Protein AF-I4H478-F1 (afdb_monomer_lite)

Organism: NCBI:txid1160283

Sequence (67 aa):
MVLLFQATLPRFLSKDDTKFRRPQKLENNVFIVETNFSAKDIHYFCVKVVETMGLSSEDWSVEREPK

Foldseek 3Di:
DLVLCCVQPVQFKDLDPVSEPDWDADPVSITGHPDPDDPVRVVVSVQSVCVSVVHDCVNDPDDDDDD

Secondary structure (DSSP, 8-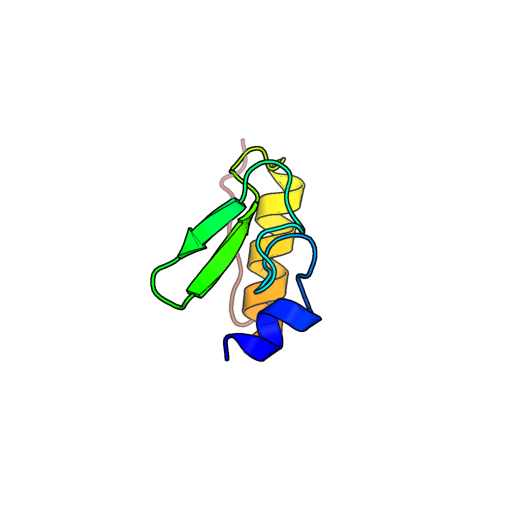state):
-HHHHHHH-TTTEES-GGGSSSEEEPTTS-EEE-S---HHHHHHHHHHHHHHTT--TTT--------

pLDDT: mean 79.42, std 8.87, range [57.03, 89.75]

Structure (mmCIF, N/CA/C/O backbone):
data_AF-I4H478-F1
#
_entry.id   AF-I4H478-F1
#
loop_
_atom_site.group_PDB
_atom_site.id
_atom_site.type_symbol
_atom_site.label_atom_id
_atom_site.label_alt_id
_atom_site.label_comp_id
_atom_site.label_asym_id
_atom_site.label_entity_id
_atom_site.label_seq_id
_atom_site.pdbx_PDB_ins_code
_atom_site.Cartn_x
_atom_site.Cartn_y
_atom_site.Cartn_z
_atom_site.occupancy
_atom_site.B_iso_or_equiv
_atom_site.auth_seq_id
_atom_site.auth_comp_id
_atom_site.auth_asym_id
_atom_site.auth_atom_id
_atom_site.pdbx_PDB_model_num
ATOM 1 N N . MET A 1 1 ? -9.263 -8.387 -7.083 1.00 58.03 1 MET A N 1
ATOM 2 C CA . MET A 1 1 ? -8.253 -7.305 -7.100 1.00 58.03 1 MET A CA 1
ATOM 3 C C . MET A 1 1 ? -8.122 -6.590 -5.752 1.00 58.03 1 MET A C 1
ATOM 5 O O . MET A 1 1 ? -7.043 -6.608 -5.188 1.00 58.03 1 MET A O 1
ATOM 9 N N . VAL A 1 2 ? -9.201 -6.051 -5.168 1.00 58.78 2 VAL A N 1
ATOM 10 C CA . VAL A 1 2 ? -9.144 -5.325 -3.876 1.00 58.78 2 VAL A CA 1
ATOM 11 C C . VAL A 1 2 ? -8.516 -6.136 -2.730 1.00 58.78 2 VAL A C 1
ATOM 13 O O . VAL A 1 2 ? -7.692 -5.604 -1.999 1.00 58.78 2 VAL A O 1
ATOM 16 N N . LEU A 1 3 ? -8.848 -7.427 -2.602 1.00 59.03 3 LEU A N 1
ATOM 17 C CA . LEU A 1 3 ? -8.307 -8.304 -1.548 1.00 59.03 3 LEU A CA 1
ATOM 18 C C . LEU A 1 3 ? -6.783 -8.511 -1.635 1.00 59.03 3 LEU A C 1
ATOM 20 O O . LEU A 1 3 ? -6.135 -8.619 -0.598 1.00 59.03 3 LEU A O 1
ATOM 24 N N . LEU A 1 4 ? -6.214 -8.516 -2.848 1.00 63.28 4 LEU A N 1
ATOM 25 C CA . LEU A 1 4 ? -4.767 -8.650 -3.064 1.00 63.28 4 LEU A CA 1
ATOM 26 C C . LEU A 1 4 ? -4.019 -7.451 -2.474 1.00 63.28 4 LEU A C 1
ATOM 28 O O . LEU A 1 4 ? -3.062 -7.633 -1.729 1.00 63.28 4 LEU A O 1
ATOM 32 N N . PHE A 1 5 ? -4.522 -6.237 -2.708 1.00 69.38 5 PHE A N 1
ATOM 33 C CA . PHE A 1 5 ? -3.907 -5.023 -2.170 1.00 69.38 5 PHE A CA 1
ATOM 34 C C . PHE A 1 5 ? -3.977 -4.931 -0.643 1.00 69.38 5 PHE A C 1
ATOM 36 O O . PHE A 1 5 ? -3.077 -4.373 -0.026 1.00 69.38 5 PHE A O 1
ATOM 43 N N . GLN A 1 6 ? -5.005 -5.491 0.001 1.00 61.81 6 GLN A N 1
ATOM 44 C CA . GLN A 1 6 ? -5.081 -5.472 1.469 1.00 61.81 6 GLN A CA 1
ATOM 45 C C . GLN A 1 6 ? -3.999 -6.335 2.121 1.00 61.81 6 GLN A C 1
ATOM 47 O O . GLN A 1 6 ? -3.447 -5.949 3.151 1.00 61.81 6 GLN A O 1
ATOM 52 N N . ALA A 1 7 ? -3.704 -7.493 1.526 1.00 68.31 7 ALA A N 1
ATOM 53 C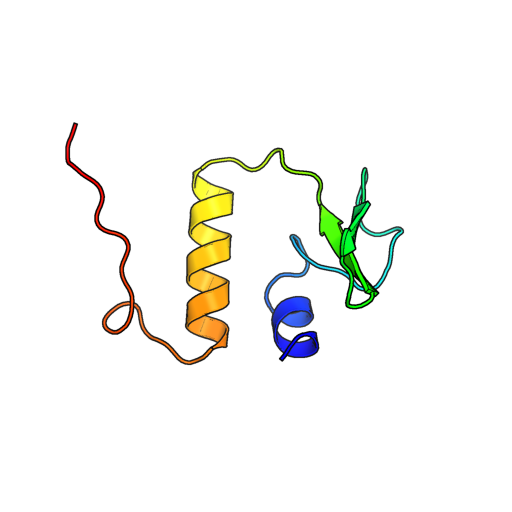 CA . ALA A 1 7 ? -2.673 -8.398 2.018 1.00 68.31 7 ALA A CA 1
ATOM 54 C C . ALA A 1 7 ? -1.264 -7.824 1.804 1.00 68.31 7 ALA A C 1
ATOM 56 O O . ALA A 1 7 ? -0.407 -7.969 2.674 1.00 68.31 7 ALA A O 1
ATOM 57 N N . THR A 1 8 ? -1.028 -7.138 0.680 1.00 76.81 8 THR A N 1
ATOM 58 C CA . THR A 1 8 ? 0.298 -6.599 0.335 1.00 76.81 8 THR A CA 1
ATOM 59 C C . THR A 1 8 ? 0.569 -5.217 0.932 1.00 76.81 8 THR A C 1
ATOM 61 O O . THR A 1 8 ? 1.723 -4.880 1.202 1.00 76.81 8 THR A O 1
ATOM 64 N N . LEU A 1 9 ? -0.473 -4.416 1.193 1.00 81.75 9 LEU A N 1
ATOM 65 C CA . LEU A 1 9 ? -0.361 -3.026 1.651 1.00 81.75 9 LEU A CA 1
ATOM 66 C C . LEU A 1 9 ? -1.202 -2.732 2.909 1.00 81.75 9 LEU A C 1
ATOM 68 O O . LEU A 1 9 ? -1.946 -1.746 2.950 1.00 81.75 9 LEU A O 1
ATOM 72 N N . PRO A 1 10 ? -1.043 -3.508 4.001 1.00 82.81 10 PRO A N 1
ATOM 73 C CA . PRO A 1 10 ? -1.873 -3.376 5.201 1.00 82.81 10 PRO A CA 1
ATOM 74 C C . PRO A 1 10 ? -1.702 -2.036 5.929 1.00 82.81 10 PRO A C 1
ATOM 76 O O . PRO A 1 10 ? -2.547 -1.689 6.752 1.00 82.81 10 PRO A O 1
ATOM 79 N N . ARG A 1 11 ? -0.613 -1.307 5.651 1.00 82.62 11 ARG A N 1
ATOM 80 C CA . ARG A 1 11 ? -0.323 0.032 6.188 1.00 82.62 11 ARG A CA 1
ATOM 81 C C . ARG A 1 11 ? -1.077 1.152 5.463 1.00 82.62 11 ARG A C 1
ATOM 83 O O . ARG A 1 11 ? -1.167 2.248 6.000 1.00 82.62 11 ARG A O 1
ATOM 90 N N . PHE A 1 12 ? -1.600 0.873 4.270 1.00 83.62 12 PHE A N 1
ATOM 91 C CA . PHE A 1 12 ? -2.253 1.858 3.407 1.00 83.62 12 PHE A CA 1
ATOM 92 C C . PHE A 1 12 ? -3.751 1.598 3.268 1.00 83.62 12 PHE A C 1
ATOM 94 O O . PHE A 1 12 ? -4.519 2.550 3.186 1.00 83.62 12 PHE A O 1
ATOM 101 N N . LEU A 1 13 ? -4.161 0.324 3.241 1.00 86.94 13 LEU A N 1
ATOM 102 C CA . LEU A 1 13 ? -5.524 -0.109 2.934 1.00 86.94 13 LEU A CA 1
ATOM 103 C C . LEU A 1 13 ? -6.029 -1.126 3.967 1.00 86.94 13 LEU A C 1
ATOM 105 O O . LEU A 1 13 ? -5.298 -2.018 4.405 1.00 86.94 13 LEU A O 1
ATOM 109 N N . SER A 1 14 ? -7.304 -1.025 4.333 1.00 87.31 14 SER A N 1
ATOM 110 C CA . SER A 1 14 ? -7.971 -1.916 5.286 1.00 87.31 14 SER A CA 1
ATOM 111 C C . SER A 1 14 ? -9.467 -2.015 5.007 1.00 87.31 14 SER A C 1
ATOM 113 O O . SER A 1 14 ? -10.046 -1.109 4.437 1.00 87.31 14 SER A O 1
ATOM 115 N N . LYS A 1 15 ? -10.112 -3.119 5.383 1.00 87.69 15 LYS A N 1
ATOM 116 C CA . LYS A 1 15 ? -11.586 -3.228 5.420 1.00 87.69 15 LYS A CA 1
ATOM 117 C C . LYS A 1 15 ? -12.126 -2.967 6.824 1.00 87.69 15 LYS A C 1
ATOM 119 O O . LYS A 1 15 ? -13.322 -2.790 6.993 1.00 87.69 15 LYS A O 1
ATOM 124 N N . ASP A 1 16 ? -11.222 -2.962 7.791 1.00 88.31 16 ASP A N 1
ATOM 125 C CA . ASP A 1 16 ? -11.445 -2.596 9.175 1.00 88.31 16 ASP A CA 1
ATOM 126 C C . ASP A 1 16 ? -11.197 -1.089 9.320 1.00 88.31 16 ASP A C 1
ATOM 128 O O . ASP A 1 16 ? -10.099 -0.611 8.999 1.00 88.31 16 ASP A O 1
ATOM 132 N N . ASP A 1 17 ? -12.229 -0.363 9.746 1.00 86.06 17 ASP A N 1
ATOM 133 C CA . ASP A 1 17 ? -12.233 1.084 9.965 1.00 86.06 17 ASP A CA 1
ATOM 134 C C . ASP A 1 17 ? -11.476 1.493 11.230 1.00 86.06 17 ASP A C 1
ATOM 136 O O . ASP A 1 17 ? -11.019 2.627 11.333 1.00 86.06 17 ASP A O 1
ATOM 140 N N . THR A 1 18 ? -11.239 0.571 12.158 1.00 88.69 18 THR A N 1
ATOM 141 C CA . THR A 1 18 ? -10.506 0.845 13.401 1.00 88.69 18 THR A CA 1
ATOM 142 C C . THR A 1 18 ? -8.989 0.846 13.215 1.00 88.69 18 THR A C 1
ATOM 144 O O . THR A 1 18 ? -8.243 1.331 14.068 1.00 88.69 18 THR A O 1
ATOM 147 N N . LYS A 1 19 ? -8.505 0.338 12.075 1.00 86.81 19 LYS A N 1
ATOM 148 C CA . LYS A 1 19 ? -7.074 0.126 11.822 1.00 86.81 19 LYS A CA 1
ATOM 149 C C . LYS A 1 19 ? -6.273 1.422 11.661 1.00 86.81 19 LYS A C 1
ATOM 151 O O . LYS A 1 19 ? -5.050 1.418 11.803 1.00 86.81 19 LYS A O 1
ATOM 156 N N . PHE A 1 20 ? -6.935 2.525 11.329 1.00 86.75 20 PHE A N 1
ATOM 157 C CA . PHE A 1 20 ? -6.288 3.795 11.024 1.00 86.75 20 PHE A CA 1
ATOM 158 C C . PHE A 1 20 ? -6.765 4.891 11.967 1.00 86.75 20 PHE A C 1
ATOM 160 O O . PHE A 1 20 ? -7.925 4.941 12.350 1.00 86.75 20 PHE A O 1
ATOM 167 N N . ARG A 1 21 ? -5.866 5.820 12.310 1.00 84.31 21 ARG A N 1
ATOM 168 C CA . ARG A 1 21 ? -6.188 6.949 13.198 1.00 84.31 21 ARG A CA 1
ATOM 169 C C . ARG A 1 21 ? -7.258 7.874 12.607 1.00 84.31 21 ARG A C 1
ATOM 171 O O . ARG A 1 21 ? -8.023 8.479 13.350 1.00 84.31 21 ARG A O 1
ATOM 178 N N . ARG A 1 22 ? -7.249 8.024 11.283 1.00 83.69 22 ARG A N 1
ATOM 179 C CA . ARG A 1 22 ? -8.207 8.806 10.496 1.00 83.69 22 ARG A CA 1
ATOM 180 C C . ARG A 1 22 ? -8.488 8.043 9.200 1.00 83.69 22 ARG A C 1
ATOM 182 O O . ARG A 1 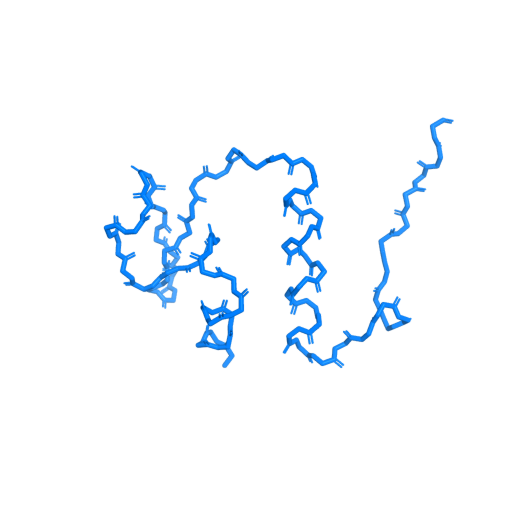22 ? -7.787 8.254 8.212 1.00 83.69 22 ARG A O 1
ATOM 189 N N . PRO A 1 23 ? -9.390 7.052 9.239 1.00 87.56 23 PRO A N 1
ATOM 190 C CA . PRO A 1 23 ? -9.720 6.254 8.072 1.00 87.56 23 PRO A CA 1
ATOM 191 C C . PRO A 1 23 ? -10.597 7.076 7.119 1.00 87.56 23 PRO A C 1
ATOM 193 O O . PRO A 1 23 ? -11.620 7.620 7.529 1.00 87.56 23 PRO A O 1
ATOM 196 N N . GLN A 1 24 ? -10.248 7.121 5.835 1.00 87.19 24 GLN A N 1
ATOM 197 C CA . GLN A 1 24 ? -11.160 7.601 4.795 1.00 87.19 24 GLN A CA 1
ATOM 198 C C . GLN A 1 24 ? -11.756 6.400 4.064 1.00 87.19 24 GLN A C 1
ATOM 200 O O . GLN A 1 24 ? -11.026 5.542 3.568 1.00 87.19 24 GLN A O 1
ATOM 205 N N . LYS A 1 25 ? -13.087 6.326 4.008 1.00 89.75 25 LYS A N 1
ATOM 206 C CA . LYS A 1 25 ? -13.801 5.253 3.311 1.00 89.75 25 LYS A CA 1
ATOM 207 C C . LYS A 1 25 ? -13.890 5.555 1.813 1.00 89.75 25 LYS A C 1
ATOM 209 O O . LYS A 1 25 ? -14.352 6.623 1.424 1.00 89.75 25 LYS A O 1
ATOM 214 N N . LEU A 1 26 ? -13.477 4.599 0.990 1.00 85.50 26 LEU A N 1
ATOM 215 C CA . LEU A 1 26 ? -13.638 4.596 -0.462 1.00 85.50 26 LEU A CA 1
ATOM 216 C C . LEU A 1 26 ? -14.995 3.988 -0.859 1.00 85.50 26 LEU A C 1
ATOM 218 O O . LEU A 1 26 ? -15.591 3.217 -0.101 1.00 85.50 26 LEU A O 1
ATOM 222 N N . GLU A 1 27 ? -15.451 4.266 -2.084 1.00 87.50 27 GLU A N 1
ATOM 223 C CA . GLU A 1 27 ? -16.733 3.770 -2.625 1.00 87.50 27 GLU A CA 1
ATOM 224 C C . GLU A 1 27 ? -16.859 2.237 -2.587 1.00 87.50 27 GLU A C 1
ATOM 226 O O . GLU A 1 27 ? -17.944 1.689 -2.417 1.00 87.50 27 GLU A O 1
ATOM 231 N N . ASN A 1 28 ? -15.735 1.521 -2.667 1.00 85.44 28 ASN A N 1
ATOM 232 C CA . ASN A 1 28 ? -15.676 0.059 -2.633 1.00 85.44 28 ASN A CA 1
ATOM 233 C C . ASN A 1 28 ? -15.645 -0.548 -1.211 1.00 85.44 28 ASN A C 1
ATOM 235 O O . ASN A 1 28 ? -15.275 -1.714 -1.054 1.00 85.44 28 ASN A O 1
ATOM 239 N N . ASN A 1 29 ? -16.022 0.214 -0.177 1.00 84.94 29 ASN A N 1
ATOM 240 C CA . ASN A 1 29 ? -15.996 -0.188 1.238 1.00 84.94 29 ASN A CA 1
ATOM 241 C C . ASN A 1 29 ? -14.599 -0.550 1.781 1.00 84.94 29 ASN A C 1
ATOM 243 O O . ASN A 1 29 ? -14.476 -1.338 2.718 1.00 84.94 29 ASN A O 1
ATOM 247 N N . VAL A 1 30 ? -13.544 0.027 1.206 1.00 86.19 30 VAL A N 1
ATOM 248 C CA . VAL A 1 30 ? -12.175 -0.049 1.730 1.00 86.19 30 VAL A CA 1
ATOM 249 C C . VAL A 1 30 ? -11.827 1.270 2.405 1.00 86.19 30 VAL A C 1
ATOM 251 O O . VAL A 1 30 ? -12.169 2.335 1.908 1.00 86.19 30 VAL A O 1
ATOM 254 N N . PHE A 1 31 ? -11.127 1.201 3.524 1.00 86.44 31 PHE A N 1
ATOM 255 C CA . PHE A 1 31 ? -10.580 2.334 4.249 1.00 86.44 31 PHE A CA 1
ATOM 256 C C . PHE A 1 31 ? -9.116 2.549 3.868 1.00 86.44 31 PHE A C 1
ATOM 258 O O . PHE A 1 31 ? -8.354 1.585 3.743 1.00 86.44 31 PHE A O 1
ATOM 265 N N . ILE A 1 32 ? -8.723 3.810 3.715 1.00 85.81 32 ILE A N 1
ATOM 266 C CA . ILE A 1 32 ? -7.332 4.248 3.557 1.00 85.81 32 ILE A CA 1
ATOM 267 C C . ILE A 1 32 ? -6.893 5.089 4.753 1.00 85.81 32 ILE A C 1
ATOM 269 O O . ILE A 1 32 ? -7.730 5.690 5.427 1.00 85.81 32 ILE A O 1
ATOM 273 N N . VAL A 1 33 ? -5.584 5.159 5.006 1.00 78.69 33 VAL A N 1
ATOM 274 C CA . VAL A 1 33 ? -5.027 6.163 5.927 1.00 78.69 33 VAL A CA 1
ATOM 275 C C . VAL A 1 33 ? -5.097 7.553 5.276 1.00 78.69 33 VAL A C 1
ATOM 277 O O . VAL A 1 33 ? -4.804 7.706 4.089 1.00 78.69 33 VAL A O 1
ATOM 280 N N . GLU A 1 34 ? -5.449 8.576 6.051 1.00 66.19 34 GLU A N 1
ATOM 281 C CA . GLU A 1 34 ? -5.469 9.965 5.583 1.00 66.19 34 GLU A CA 1
ATOM 282 C C . GLU A 1 34 ? -4.041 10.541 5.373 1.00 66.19 34 GLU A C 1
ATOM 284 O O . GLU A 1 34 ? -3.297 10.817 6.318 1.00 66.19 34 GLU A O 1
ATOM 289 N N . THR A 1 35 ? -3.674 10.632 4.087 1.00 64.12 35 THR A N 1
ATOM 290 C CA . THR A 1 35 ? -2.859 11.606 3.310 1.00 64.12 35 THR A CA 1
ATOM 291 C C . THR A 1 35 ? -1.597 12.290 3.858 1.00 64.12 35 THR A C 1
ATOM 293 O O . THR A 1 35 ? -1.081 13.171 3.175 1.00 64.12 35 THR A O 1
ATOM 296 N N . ASN A 1 36 ? -1.013 11.892 4.989 1.00 68.75 36 ASN A N 1
ATOM 297 C CA . ASN A 1 36 ? 0.290 12.433 5.427 1.00 68.75 36 ASN A CA 1
ATOM 298 C C . ASN A 1 36 ? 1.451 11.458 5.183 1.00 68.75 36 ASN A C 1
ATOM 300 O O . ASN A 1 36 ? 2.211 11.107 6.086 1.00 68.75 36 ASN A O 1
ATOM 304 N N . PHE A 1 37 ? 1.571 10.992 3.941 1.00 77.44 37 PHE A N 1
ATOM 305 C CA . PHE A 1 37 ? 2.672 10.127 3.532 1.00 77.44 37 PHE A CA 1
ATOM 306 C C . PHE A 1 37 ? 3.902 10.937 3.143 1.00 77.44 37 PHE A C 1
ATOM 308 O O . PHE A 1 37 ? 3.810 11.954 2.456 1.00 77.44 37 PHE A O 1
ATOM 315 N N . SER A 1 38 ? 5.078 10.441 3.529 1.00 85.25 38 SER A N 1
ATOM 316 C CA . SER A 1 38 ? 6.318 10.944 2.951 1.00 85.25 38 SER A CA 1
ATOM 317 C C . SER A 1 38 ? 6.362 10.618 1.451 1.00 85.25 38 SER A C 1
ATOM 319 O O . SER A 1 38 ? 5.775 9.631 1.002 1.00 85.25 38 SER A O 1
ATOM 321 N N . ALA A 1 39 ? 7.124 11.385 0.665 1.00 84.50 39 ALA A N 1
ATOM 322 C CA . ALA A 1 39 ? 7.336 11.076 -0.755 1.00 84.50 39 ALA A CA 1
ATOM 323 C C . ALA A 1 39 ? 7.864 9.641 -0.972 1.00 84.50 39 ALA A C 1
ATOM 325 O O . ALA A 1 39 ? 7.539 8.995 -1.967 1.00 84.50 39 ALA A O 1
ATOM 326 N N . LYS A 1 40 ? 8.637 9.118 -0.009 1.00 86.50 40 LYS A N 1
ATOM 327 C CA . LYS A 1 40 ? 9.134 7.738 -0.010 1.00 86.50 40 LYS A CA 1
ATOM 328 C C . LYS A 1 40 ? 8.003 6.719 0.137 1.00 86.50 40 LYS A C 1
ATOM 330 O O . LYS A 1 40 ? 8.001 5.722 -0.579 1.00 86.50 40 LYS A O 1
ATOM 335 N N . ASP A 1 41 ? 7.055 6.966 1.037 1.00 84.62 41 ASP A N 1
ATOM 336 C CA . ASP A 1 41 ? 5.921 6.064 1.261 1.00 84.62 41 ASP A CA 1
ATOM 337 C C . ASP A 1 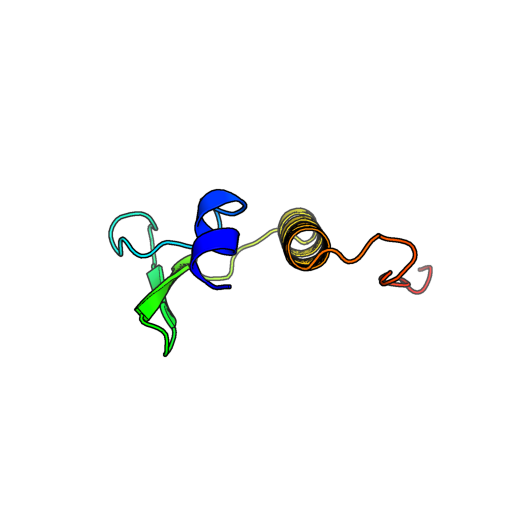41 ? 4.949 6.082 0.079 1.00 84.62 41 ASP A C 1
ATOM 339 O O . ASP A 1 41 ? 4.462 5.025 -0.316 1.00 84.62 41 ASP A O 1
ATOM 343 N N . ILE A 1 42 ? 4.735 7.253 -0.534 1.00 84.19 42 ILE A N 1
ATOM 344 C CA . ILE A 1 42 ? 3.955 7.387 -1.774 1.00 84.19 42 IL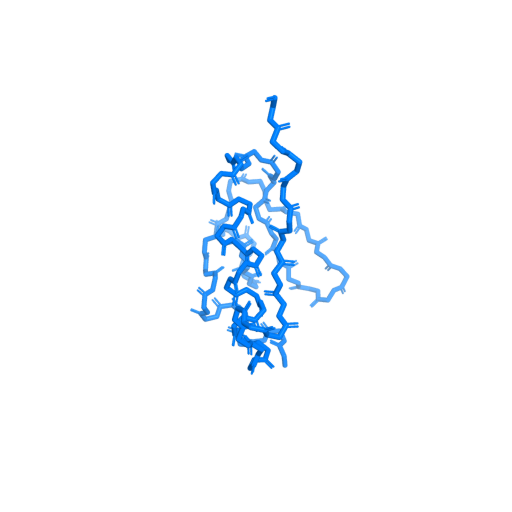E A CA 1
ATOM 345 C C . ILE A 1 42 ? 4.613 6.578 -2.895 1.00 84.19 42 ILE A C 1
ATOM 347 O O . ILE A 1 42 ? 3.956 5.766 -3.540 1.00 84.19 42 ILE A O 1
ATOM 351 N N . HIS A 1 43 ? 5.921 6.753 -3.100 1.00 85.81 43 HIS A N 1
ATOM 352 C CA . HIS A 1 43 ? 6.653 6.010 -4.122 1.00 85.81 43 HIS A CA 1
ATOM 353 C C . HIS A 1 43 ? 6.583 4.493 -3.890 1.00 85.81 43 HIS A C 1
ATOM 355 O O . HIS A 1 43 ? 6.249 3.745 -4.807 1.00 85.81 43 HIS A O 1
ATOM 361 N N . TYR A 1 44 ? 6.829 4.042 -2.655 1.00 85.88 44 TYR A N 1
ATOM 362 C CA . TYR A 1 44 ? 6.721 2.631 -2.284 1.00 85.88 44 TYR A CA 1
ATOM 363 C C . TYR A 1 44 ? 5.318 2.071 -2.545 1.00 85.88 44 TYR A C 1
ATOM 365 O O . TYR A 1 44 ? 5.191 0.975 -3.090 1.00 85.88 44 TYR A O 1
ATOM 373 N N . PHE A 1 45 ? 4.272 2.816 -2.177 1.00 84.06 45 PHE A N 1
ATOM 374 C CA . PHE A 1 45 ? 2.889 2.420 -2.420 1.00 84.06 45 PHE A CA 1
ATOM 375 C C . PHE A 1 45 ? 2.630 2.195 -3.912 1.00 84.06 45 PHE A C 1
ATOM 377 O O . PHE A 1 45 ? 2.170 1.117 -4.284 1.00 84.06 45 PHE A O 1
ATOM 384 N N . CYS A 1 46 ? 2.983 3.160 -4.767 1.00 82.81 46 CYS A N 1
ATOM 385 C CA . CYS A 1 46 ? 2.769 3.051 -6.210 1.00 82.81 46 CYS A CA 1
ATOM 386 C C . CYS A 1 46 ? 3.495 1.841 -6.813 1.00 82.81 46 CYS A C 1
ATOM 388 O O . CYS A 1 46 ? 2.873 1.053 -7.521 1.00 82.81 46 CYS A O 1
ATOM 390 N N . VAL A 1 47 ? 4.775 1.646 -6.475 1.00 85.12 47 VAL A N 1
ATOM 391 C CA . VAL A 1 47 ? 5.560 0.496 -6.956 1.00 85.12 47 VAL A CA 1
ATOM 392 C C . VAL A 1 47 ? 4.908 -0.822 -6.537 1.00 85.12 47 VAL A C 1
ATOM 394 O O . VAL A 1 47 ? 4.694 -1.700 -7.367 1.00 85.12 47 VAL A O 1
ATOM 397 N N . LYS A 1 48 ? 4.509 -0.958 -5.267 1.00 84.38 48 LYS A N 1
ATOM 398 C CA . LYS A 1 48 ? 3.865 -2.186 -4.778 1.00 84.38 48 LYS A CA 1
ATOM 399 C C . LYS A 1 48 ? 2.499 -2.452 -5.391 1.00 84.38 48 LYS A C 1
ATOM 401 O O . LYS A 1 48 ? 2.149 -3.617 -5.586 1.00 84.38 48 LYS A O 1
ATOM 406 N N . VAL A 1 49 ? 1.727 -1.412 -5.693 1.00 83.31 49 VAL A N 1
ATOM 407 C CA . VAL A 1 49 ? 0.455 -1.565 -6.407 1.00 83.31 49 VAL A CA 1
ATOM 408 C C . VAL A 1 49 ? 0.701 -2.149 -7.799 1.00 83.31 49 VAL A C 1
ATOM 410 O O . VAL A 1 49 ? 0.051 -3.123 -8.167 1.00 83.31 49 VAL A O 1
ATOM 413 N N . VAL A 1 50 ? 1.675 -1.609 -8.528 1.00 84.44 50 VAL A N 1
ATOM 414 C CA . VAL A 1 50 ? 2.036 -2.041 -9.886 1.00 84.44 50 VAL A CA 1
ATOM 415 C C . VAL A 1 50 ? 2.576 -3.475 -9.897 1.00 84.44 50 VAL A C 1
ATOM 417 O O . VAL A 1 50 ? 2.061 -4.309 -10.639 1.00 84.44 50 VAL A O 1
ATOM 420 N N . GLU A 1 51 ? 3.495 -3.812 -8.987 1.00 83.88 51 GLU A N 1
ATOM 421 C CA . GLU A 1 51 ? 3.994 -5.187 -8.820 1.00 83.88 51 GLU A CA 1
ATOM 422 C C . GLU A 1 51 ? 2.857 -6.181 -8.523 1.00 83.88 51 GLU A C 1
ATOM 424 O O . GLU A 1 51 ? 2.828 -7.288 -9.054 1.00 83.88 51 GLU A O 1
ATOM 429 N N . THR A 1 52 ? 1.879 -5.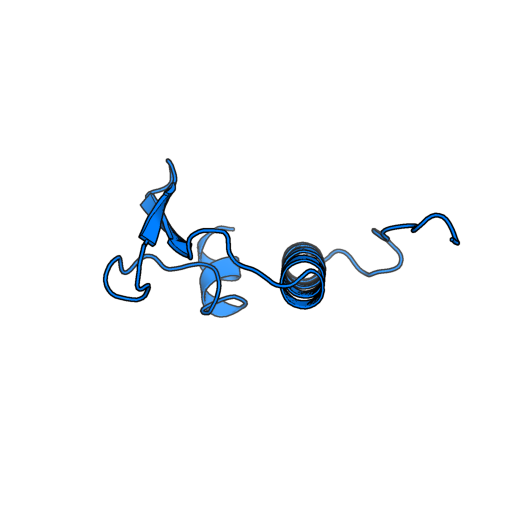790 -7.695 1.00 83.31 52 THR A N 1
ATOM 430 C CA . THR A 1 52 ? 0.724 -6.647 -7.363 1.00 83.31 52 THR A CA 1
ATOM 431 C C . THR A 1 52 ? -0.201 -6.862 -8.571 1.00 83.31 52 THR A C 1
ATOM 433 O O . THR A 1 52 ? -0.937 -7.848 -8.613 1.00 83.31 52 THR A O 1
ATOM 436 N N . MET A 1 53 ? -0.169 -5.967 -9.564 1.00 83.69 53 MET A N 1
ATOM 437 C CA . MET A 1 53 ? -0.856 -6.145 -10.849 1.00 83.69 53 MET A CA 1
ATOM 438 C C . MET A 1 53 ? -0.072 -7.042 -11.823 1.00 83.69 53 MET A C 1
ATOM 440 O O . MET A 1 53 ? -0.565 -7.311 -12.915 1.00 83.69 53 MET A O 1
ATOM 444 N N . GLY A 1 54 ? 1.109 -7.532 -11.430 1.00 83.94 54 GLY A N 1
ATOM 445 C CA . GLY A 1 54 ? 1.973 -8.372 -12.260 1.00 83.94 54 GLY A CA 1
ATOM 446 C C . GLY A 1 54 ? 2.833 -7.591 -13.252 1.00 83.94 54 GLY A C 1
ATOM 447 O O . GLY A 1 54 ? 3.424 -8.202 -14.135 1.00 83.94 54 GLY A O 1
ATOM 448 N N . LEU A 1 55 ? 2.895 -6.265 -13.117 1.00 83.25 55 LEU A N 1
ATOM 449 C CA . LEU A 1 55 ? 3.735 -5.403 -13.942 1.00 83.25 55 LEU A CA 1
ATOM 450 C C . LEU A 1 55 ? 5.103 -5.237 -13.277 1.00 83.25 55 LEU A C 1
ATOM 452 O O . LEU A 1 55 ? 5.193 -4.995 -12.069 1.00 83.25 55 LEU A O 1
ATOM 456 N N . SER A 1 56 ? 6.166 -5.374 -14.061 1.00 80.19 56 SER A N 1
ATOM 457 C CA . SER A 1 56 ? 7.535 -5.151 -13.604 1.00 80.19 56 SER A CA 1
ATOM 458 C C . SER A 1 56 ? 7.920 -3.671 -13.704 1.00 80.19 56 SER A C 1
ATOM 460 O O . SER A 1 56 ? 7.233 -2.864 -14.332 1.00 80.19 56 SER A O 1
ATOM 462 N N . SER A 1 57 ? 9.062 -3.302 -13.120 1.00 72.75 57 SER A N 1
ATOM 463 C CA . SER A 1 57 ? 9.640 -1.961 -13.288 1.00 72.75 57 SER A CA 1
ATOM 464 C C . SER A 1 57 ? 10.074 -1.656 -14.727 1.00 72.75 57 SER A C 1
ATOM 466 O O . SER A 1 57 ? 10.341 -0.500 -15.044 1.00 72.75 57 SER A O 1
ATOM 468 N N . GLU A 1 58 ? 10.186 -2.682 -15.574 1.00 78.56 58 GLU A N 1
ATOM 469 C CA . GLU A 1 58 ? 10.457 -2.533 -17.007 1.00 78.56 58 GLU A CA 1
ATOM 470 C C . GLU A 1 58 ? 9.176 -2.157 -17.767 1.00 78.56 58 GLU A C 1
ATOM 472 O O . GLU A 1 58 ? 9.229 -1.359 -18.699 1.00 78.56 58 GLU A O 1
ATOM 477 N N . ASP A 1 59 ? 8.020 -2.664 -17.323 1.00 78.81 59 ASP A N 1
ATOM 478 C CA . ASP A 1 59 ? 6.706 -2.365 -17.912 1.00 78.81 59 ASP A CA 1
ATOM 479 C C . ASP A 1 59 ? 6.174 -0.994 -17.483 1.00 78.81 59 ASP A C 1
ATOM 481 O O . ASP A 1 59 ? 5.384 -0.361 -18.188 1.00 78.81 59 ASP A O 1
ATOM 485 N N . TRP A 1 60 ? 6.578 -0.540 -16.296 1.00 75.31 60 TRP A N 1
ATOM 486 C CA . TRP A 1 60 ? 6.128 0.719 -15.728 1.00 75.31 60 TRP A CA 1
ATOM 487 C C . TRP A 1 60 ? 7.212 1.343 -14.852 1.00 75.31 60 TRP A C 1
ATOM 489 O O . TRP A 1 60 ? 7.583 0.810 -13.803 1.00 75.31 60 TRP A O 1
ATOM 499 N N . SER A 1 61 ? 7.687 2.518 -15.259 1.00 72.62 61 SER A N 1
ATOM 500 C CA . SER A 1 61 ? 8.640 3.316 -14.497 1.00 72.62 61 SER A CA 1
ATOM 501 C C . SER A 1 61 ? 8.162 4.763 -14.376 1.00 72.62 61 SER A C 1
ATOM 503 O O . SER A 1 61 ? 7.354 5.251 -15.168 1.00 72.62 61 SER A O 1
ATOM 505 N N . VAL A 1 62 ? 8.632 5.446 -13.332 1.00 70.62 62 VAL A N 1
ATOM 506 C CA . VAL A 1 62 ? 8.370 6.872 -13.119 1.00 70.62 62 VAL A CA 1
ATOM 507 C C . VAL A 1 62 ? 9.665 7.621 -13.384 1.00 70.62 62 VAL A C 1
ATOM 509 O O . VAL A 1 62 ? 10.579 7.603 -12.554 1.00 70.62 62 VAL A O 1
ATOM 512 N N . GLU A 1 63 ? 9.742 8.282 -14.534 1.00 75.31 63 GLU A N 1
ATOM 513 C CA . GLU A 1 63 ? 10.827 9.211 -14.834 1.00 75.31 63 GLU A CA 1
ATOM 514 C C . GLU A 1 63 ? 10.689 10.461 -13.960 1.00 75.31 63 GLU A C 1
ATOM 516 O O . GLU A 1 63 ? 9.601 11.006 -13.764 1.00 75.31 63 GLU A O 1
ATOM 521 N N . ARG A 1 64 ? 11.807 10.899 -13.380 1.00 70.81 64 ARG A N 1
ATOM 522 C CA . ARG A 1 64 ? 11.888 12.156 -12.636 1.00 70.81 64 ARG A CA 1
ATOM 523 C C . ARG A 1 64 ? 12.787 13.089 -13.421 1.00 70.81 64 ARG A C 1
ATOM 525 O O . ARG A 1 64 ? 13.912 12.703 -13.731 1.00 70.81 64 ARG A O 1
ATOM 532 N N . GLU A 1 65 ? 12.316 14.301 -13.694 1.00 70.00 65 GLU A N 1
ATOM 533 C CA . GLU A 1 65 ? 13.195 15.335 -14.230 1.00 70.00 65 GLU A CA 1
ATOM 534 C C . GLU A 1 65 ? 14.333 15.593 -13.227 1.00 70.00 65 GLU A C 1
ATOM 536 O O . GLU A 1 65 ? 14.073 15.760 -12.025 1.00 70.00 65 GLU A O 1
ATOM 541 N N . PRO A 1 66 ? 15.600 15.560 -13.675 1.00 65.94 66 PRO A N 1
ATOM 542 C CA . PRO A 1 66 ? 16.714 15.938 -12.826 1.00 65.94 66 PRO A CA 1
ATOM 543 C C . PRO A 1 66 ? 16.584 17.418 -12.443 1.00 65.94 66 PRO A C 1
ATOM 545 O O . PRO A 1 66 ? 16.167 18.244 -13.252 1.00 65.94 66 PRO A O 1
ATOM 548 N N . LYS A 1 67 ? 16.905 17.715 -11.180 1.00 57.03 67 LYS A N 1
ATOM 549 C CA . LYS A 1 67 ? 16.896 19.069 -10.611 1.00 57.03 67 LYS A CA 1
ATOM 550 C C . LYS A 1 67 ? 17.927 19.984 -11.258 1.00 57.03 67 LYS A C 1
ATOM 552 O O . LYS A 1 67 ? 19.045 19.490 -11.521 1.00 57.03 67 LYS A O 1
#

Radius of gyration: 13.46 Å; chains: 1; bounding box: 34×28×31 Å